Protein AF-A0A0L7KT02-F1 (afdb_monomer_lite)

Sequence (161 aa):
TEIKGCFYHFNRCLWRKAKEIPLKTSVERRHEAISAGLALIPPDQLNEGWKYILQWSPCTETIIKFNEYFKKQWLDNKLLSNMWNCEGEEPKNPTLPRLLHFLKKDDQYYSIYESNKDFNITKKCRDRAENDEKIKRAVGALKDNNVTVGHCLEIVSPFAY

Organism: Operophtera brumata (NCBI:txid104452)

pLDDT: mean 77.89, std 15.24, range [37.06, 94.38]

Secondary structure (DSSP, 8-state):
------HHHHHHHHHHHHHHTT--SHHHHHHHHHHHHGGGS-GGGHHHHHHHHHHT----HHHHHHHHHHIIIIIS-HHHHHHH--TT-------HHHHHHHHHHHHHHHHHHHTS------HHHHHHHHHHHHHHHHHHHHHTTSS-HHHHHHHHGGG--

Foldseek 3Di:
DDDQFELVSVLVVLVVLCVVLPQPDPLSVLLSLLLLLLLLADLVCSVVSLVLSVVSQDPDPSRVVSNVCSCVPQPVDSVNSVRHRCHPDDPPPPDPVRVVVVVVVVVVVVVVVVVPDDDDPDVVNVVLVVLVVQSVVLNVCVVVVVDDSNVSSVSNSVVSD

Radius of gyration: 18.49 Å; chains: 1; bounding box: 51×41×40 Å

Structure (mmCIF, N/CA/C/O backbone):
data_AF-A0A0L7KT02-F1
#
_entry.id   AF-A0A0L7KT02-F1
#
loop_
_atom_site.group_PDB
_atom_site.id
_atom_site.type_symbol
_atom_site.label_atom_id
_atom_site.label_alt_id
_atom_site.label_comp_id
_atom_site.label_asym_id
_atom_site.label_entity_id
_atom_site.label_seq_id
_atom_site.pdbx_PDB_ins_code
_atom_site.Cartn_x
_atom_site.Cartn_y
_atom_site.Cartn_z
_atom_site.occupancy
_atom_site.B_iso_or_equiv
_atom_site.auth_seq_id
_atom_site.auth_comp_id
_atom_site.auth_asym_id
_atom_site.auth_atom_id
_atom_site.pdbx_PDB_model_num
ATOM 1 N N . THR A 1 1 ? -7.137 19.474 -8.725 1.00 37.06 1 THR A N 1
ATOM 2 C CA . THR A 1 1 ? -8.106 18.383 -8.960 1.00 37.06 1 THR A CA 1
ATOM 3 C C . THR A 1 1 ? -8.315 17.679 -7.639 1.00 37.06 1 THR A C 1
ATOM 5 O O . THR A 1 1 ? -7.359 17.101 -7.140 1.00 37.06 1 THR A O 1
ATOM 8 N N . GLU A 1 2 ? -9.488 17.808 -7.017 1.00 37.38 2 GLU A N 1
ATOM 9 C CA . GLU A 1 2 ? -9.790 17.106 -5.760 1.00 37.38 2 GLU A CA 1
ATOM 10 C C . GLU A 1 2 ? -9.787 15.593 -5.996 1.00 37.38 2 GLU A C 1
ATOM 12 O O . GLU A 1 2 ? -10.520 15.074 -6.843 1.00 37.38 2 GLU A O 1
ATOM 17 N N . ILE A 1 3 ? -8.923 14.882 -5.275 1.00 46.19 3 ILE A N 1
ATOM 18 C CA . ILE A 1 3 ? -8.845 13.426 -5.330 1.00 46.19 3 ILE A CA 1
ATOM 19 C C . ILE A 1 3 ? -10.050 12.882 -4.559 1.00 46.19 3 ILE A C 1
ATOM 21 O O . ILE A 1 3 ? -10.106 12.972 -3.336 1.00 46.19 3 ILE A O 1
ATOM 25 N N . LYS A 1 4 ? -11.016 12.292 -5.269 1.00 45.97 4 LYS A N 1
ATOM 26 C CA . LYS A 1 4 ? -12.066 11.463 -4.660 1.00 45.97 4 LYS A CA 1
ATOM 27 C C . LYS A 1 4 ? -11.419 10.152 -4.208 1.00 45.97 4 LYS A C 1
ATOM 29 O O . LYS A 1 4 ? -11.346 9.202 -4.983 1.00 45.97 4 LYS A O 1
ATOM 34 N N . GLY A 1 5 ? -10.851 10.152 -3.006 1.00 54.62 5 GLY A N 1
ATOM 35 C CA . GLY A 1 5 ? -10.135 9.013 -2.439 1.00 54.62 5 GLY A CA 1
ATOM 36 C C . GLY A 1 5 ? -11.059 7.806 -2.310 1.00 54.62 5 GLY A C 1
ATOM 37 O O . GLY A 1 5 ? -12.093 7.862 -1.651 1.00 54.62 5 GLY A O 1
ATOM 38 N N . CYS A 1 6 ? -10.712 6.754 -3.035 1.00 71.19 6 CYS A N 1
ATOM 39 C CA . CYS A 1 6 ? -11.137 5.385 -2.791 1.00 71.19 6 CYS A CA 1
ATOM 40 C C . CYS A 1 6 ? -9.961 4.483 -3.185 1.00 71.19 6 CYS A C 1
ATOM 42 O O . CYS A 1 6 ? -9.088 4.929 -3.945 1.00 71.19 6 CYS A O 1
ATOM 44 N N . PHE A 1 7 ? -9.959 3.225 -2.735 1.00 76.00 7 PHE A N 1
ATOM 45 C CA . PHE A 1 7 ? -8.919 2.235 -3.054 1.00 76.00 7 PHE A CA 1
ATOM 46 C C . PHE A 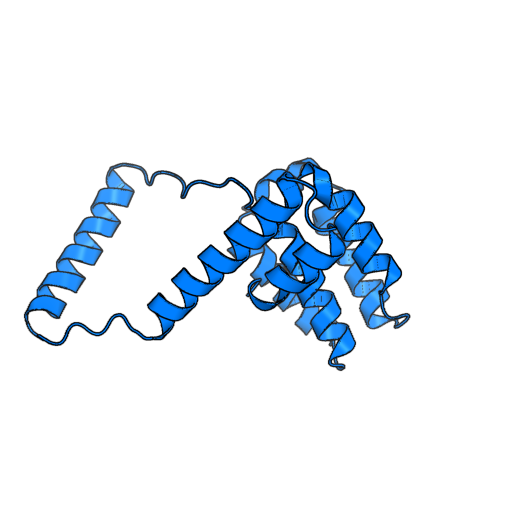1 7 ? -8.507 2.232 -4.529 1.00 76.00 7 PHE A C 1
ATOM 48 O O . PHE A 1 7 ? -7.333 2.312 -4.877 1.00 76.00 7 PHE A O 1
ATOM 55 N N . TYR A 1 8 ? -9.502 2.221 -5.419 1.00 78.88 8 TYR A N 1
ATOM 56 C CA . TYR A 1 8 ? -9.275 2.174 -6.859 1.00 78.88 8 TYR A CA 1
ATOM 57 C C . TYR A 1 8 ? -8.487 3.387 -7.373 1.00 78.88 8 TYR A C 1
ATOM 59 O O . TYR A 1 8 ? -7.568 3.241 -8.181 1.00 78.88 8 TYR A O 1
ATOM 67 N N . HIS A 1 9 ? -8.823 4.598 -6.919 1.00 78.50 9 HIS A N 1
ATOM 68 C CA . HIS A 1 9 ? -8.100 5.801 -7.336 1.00 78.50 9 HIS A CA 1
ATOM 69 C C . HIS A 1 9 ? -6.704 5.866 -6.724 1.00 78.50 9 HIS A C 1
ATOM 71 O O . HIS A 1 9 ? -5.780 6.312 -7.401 1.00 78.50 9 HIS A O 1
ATOM 77 N N . PHE A 1 10 ? -6.548 5.395 -5.488 1.00 84.25 10 PHE A N 1
ATOM 78 C CA . PHE A 1 10 ? -5.253 5.265 -4.836 1.00 84.25 10 PHE A CA 1
ATOM 79 C C . PHE A 1 10 ? -4.321 4.340 -5.633 1.00 84.25 10 PHE A C 1
ATOM 81 O O . PHE A 1 10 ? -3.293 4.812 -6.125 1.00 84.25 10 PHE A O 1
ATOM 88 N N . ASN A 1 11 ? -4.732 3.096 -5.906 1.00 84.75 11 ASN A N 1
ATOM 89 C CA . ASN A 1 11 ? -3.932 2.142 -6.687 1.00 84.75 11 ASN A CA 1
ATOM 90 C C . ASN A 1 11 ? -3.643 2.659 -8.096 1.00 84.75 11 ASN A C 1
ATOM 92 O O . ASN A 1 11 ? -2.520 2.571 -8.589 1.00 84.75 11 ASN A O 1
ATOM 96 N N . ARG A 1 12 ? -4.631 3.286 -8.747 1.00 84.69 12 ARG A N 1
ATOM 97 C CA . ARG A 1 12 ? -4.426 3.885 -10.070 1.00 84.69 12 ARG A CA 1
ATOM 98 C C . ARG A 1 12 ? -3.389 5.009 -10.038 1.00 84.69 12 ARG A C 1
ATOM 100 O O . ARG A 1 12 ? -2.619 5.146 -10.989 1.00 84.69 12 ARG A O 1
ATOM 107 N N . CYS A 1 13 ? -3.368 5.830 -8.992 1.00 87.31 13 CYS A N 1
ATOM 108 C CA . CYS A 1 13 ? -2.376 6.890 -8.831 1.00 87.31 13 CYS A CA 1
ATOM 109 C C . CYS A 1 13 ? -0.981 6.336 -8.518 1.00 87.31 13 CYS A C 1
ATOM 111 O O . CYS A 1 13 ? -0.010 6.848 -9.078 1.00 87.31 13 CYS A O 1
ATOM 113 N N . LEU A 1 14 ? -0.870 5.292 -7.688 1.00 88.19 14 LEU A N 1
ATOM 114 C CA . LEU A 1 14 ? 0.399 4.598 -7.443 1.00 88.19 14 LEU A CA 1
ATOM 115 C C . LEU A 1 14 ? 0.956 3.992 -8.729 1.00 88.19 14 LEU A C 1
ATOM 117 O O . LEU A 1 14 ? 2.071 4.325 -9.122 1.00 88.19 14 LEU A O 1
ATOM 121 N N . TRP A 1 15 ? 0.135 3.244 -9.465 1.00 85.00 15 TRP A N 1
ATOM 122 C CA . TRP A 1 15 ? 0.532 2.634 -10.731 1.00 85.00 15 TRP A CA 1
ATOM 123 C C . TRP A 1 15 ? 0.968 3.665 -11.777 1.00 85.00 15 TRP A C 1
ATOM 125 O O . TRP A 1 15 ? 1.961 3.478 -12.482 1.00 85.00 15 TRP A O 1
ATOM 135 N N . ARG A 1 16 ? 0.253 4.794 -11.880 1.00 88.50 16 ARG A N 1
ATOM 136 C CA . ARG A 1 16 ? 0.663 5.903 -12.755 1.00 88.50 16 ARG A CA 1
ATOM 137 C C . ARG A 1 16 ? 2.017 6.466 -12.337 1.00 88.50 16 ARG A C 1
ATOM 139 O O . ARG A 1 16 ? 2.859 6.691 -13.202 1.00 88.50 16 ARG A O 1
ATOM 146 N N . LYS A 1 17 ? 2.250 6.647 -11.035 1.00 89.62 17 LYS A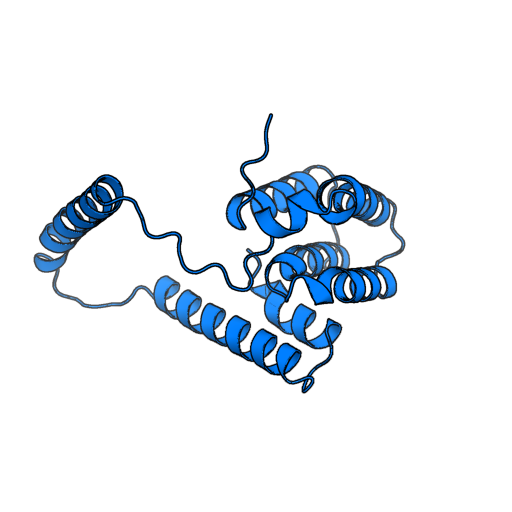 N 1
ATOM 147 C CA . LYS A 1 17 ? 3.537 7.135 -10.538 1.00 89.62 17 LYS A CA 1
ATOM 148 C C . LYS A 1 17 ? 4.667 6.131 -10.777 1.00 89.62 17 LYS A C 1
ATOM 150 O O . LYS A 1 17 ? 5.736 6.543 -11.203 1.00 89.62 17 LYS A O 1
ATOM 155 N N . ALA A 1 18 ? 4.421 4.836 -10.591 1.00 86.31 18 ALA A N 1
ATOM 156 C CA . ALA A 1 18 ? 5.374 3.759 -10.873 1.00 86.31 18 ALA A CA 1
ATOM 157 C C . ALA A 1 18 ? 5.731 3.632 -12.367 1.00 86.31 18 ALA A C 1
ATOM 159 O O . ALA A 1 18 ? 6.757 3.060 -12.726 1.00 86.31 18 ALA A O 1
ATOM 160 N N . LYS A 1 19 ? 4.891 4.169 -13.261 1.00 86.69 19 LYS A N 1
ATOM 161 C CA . LYS A 1 19 ? 5.217 4.315 -14.685 1.00 86.69 19 LYS A CA 1
ATOM 162 C C . LYS A 1 19 ? 6.053 5.554 -14.986 1.00 86.69 19 LYS A C 1
ATOM 164 O O . LYS A 1 19 ? 6.909 5.498 -15.861 1.00 86.69 19 LYS A O 1
ATOM 169 N N . GLU A 1 20 ? 5.794 6.659 -14.292 1.00 90.38 20 GLU A N 1
ATOM 170 C CA . GLU A 1 20 ? 6.578 7.896 -14.413 1.00 90.38 20 GLU A CA 1
ATOM 171 C C . GLU A 1 20 ? 7.986 7.736 -13.819 1.00 90.38 20 GLU A C 1
ATOM 173 O O . GLU A 1 20 ? 8.959 8.224 -14.388 1.00 90.38 20 GLU A O 1
ATOM 178 N N . ILE A 1 21 ? 8.091 7.031 -12.690 1.00 89.00 21 ILE A N 1
ATOM 179 C CA . ILE A 1 21 ? 9.339 6.655 -12.027 1.00 89.00 21 ILE A CA 1
ATOM 180 C C . ILE A 1 21 ? 9.590 5.185 -12.372 1.00 89.00 21 ILE A C 1
ATOM 182 O O . ILE A 1 21 ? 9.024 4.323 -11.707 1.00 89.00 21 ILE A O 1
ATOM 186 N N . PRO A 1 22 ? 10.379 4.862 -13.409 1.00 84.31 22 PRO A N 1
ATOM 187 C CA . PRO A 1 22 ? 10.456 3.503 -13.930 1.00 84.31 22 PRO A CA 1
ATOM 188 C C . PRO A 1 22 ? 11.068 2.545 -12.899 1.00 84.31 22 PRO A C 1
ATOM 190 O O . PRO A 1 22 ? 12.288 2.458 -12.773 1.00 84.31 22 PRO A O 1
ATOM 193 N N . LEU A 1 23 ? 10.212 1.804 -12.190 1.00 85.62 23 LEU A N 1
ATOM 194 C CA . LEU A 1 23 ? 10.597 0.738 -11.262 1.00 85.62 23 LEU A CA 1
ATOM 195 C C . LEU A 1 23 ? 11.008 -0.501 -12.074 1.00 85.62 23 LEU A C 1
ATOM 197 O O . LEU A 1 23 ? 10.168 -1.238 -12.606 1.00 85.62 23 LEU A O 1
ATOM 201 N N . LYS A 1 24 ? 12.316 -0.714 -12.238 1.00 84.06 24 LYS A N 1
ATOM 202 C CA . LYS A 1 24 ? 12.862 -1.694 -13.193 1.00 84.06 24 LYS A CA 1
ATOM 203 C C . LYS A 1 24 ? 13.051 -3.069 -12.573 1.00 84.06 24 LYS A C 1
ATOM 205 O O . LYS A 1 24 ? 12.850 -4.080 -13.251 1.00 84.06 24 LYS A O 1
ATOM 210 N N . THR A 1 25 ? 13.411 -3.123 -11.299 1.00 88.94 25 THR A N 1
ATOM 211 C CA . THR A 1 25 ? 13.731 -4.377 -10.614 1.00 88.94 25 THR A CA 1
ATOM 212 C C . THR A 1 25 ? 12.497 -5.013 -9.974 1.00 88.94 25 THR A C 1
ATOM 214 O O . THR A 1 25 ? 11.486 -4.358 -9.716 1.00 88.94 25 THR A O 1
ATOM 217 N N . SER A 1 26 ? 12.565 -6.322 -9.715 1.00 87.88 26 SER A N 1
ATOM 218 C CA . SER A 1 26 ? 11.529 -7.034 -8.955 1.00 87.88 26 SER A CA 1
ATOM 219 C C . SER A 1 26 ? 11.389 -6.489 -7.534 1.00 87.88 26 SER A C 1
ATOM 221 O O . SER A 1 26 ? 10.276 -6.414 -7.024 1.00 87.88 26 SER A O 1
ATOM 223 N N . VAL A 1 27 ? 12.498 -6.064 -6.923 1.00 88.62 27 VAL A N 1
ATOM 224 C CA . VAL A 1 27 ? 12.523 -5.496 -5.571 1.00 88.62 27 VAL A CA 1
ATOM 225 C C . VAL A 1 27 ? 11.799 -4.151 -5.533 1.00 88.62 27 VAL A C 1
ATOM 227 O O . VAL A 1 27 ? 10.971 -3.930 -4.658 1.00 88.62 27 VAL A O 1
ATOM 230 N N . GLU A 1 28 ? 12.033 -3.283 -6.517 1.00 89.62 28 GLU A N 1
ATOM 231 C CA . GLU A 1 28 ? 11.339 -1.993 -6.608 1.00 89.62 28 GLU A CA 1
ATOM 232 C C . GLU A 1 28 ? 9.836 -2.158 -6.854 1.00 89.62 28 GLU A C 1
ATOM 234 O O . GLU A 1 28 ? 9.028 -1.462 -6.245 1.00 89.62 28 GLU A O 1
ATOM 239 N N . ARG A 1 29 ? 9.440 -3.111 -7.709 1.00 88.69 29 ARG A N 1
ATOM 240 C CA . ARG A 1 29 ? 8.018 -3.430 -7.918 1.00 88.69 29 ARG A CA 1
ATOM 241 C C . ARG A 1 29 ? 7.366 -3.998 -6.661 1.00 88.69 29 ARG A C 1
ATOM 243 O O . ARG A 1 29 ? 6.238 -3.642 -6.349 1.00 88.69 29 ARG A O 1
ATOM 250 N N . ARG A 1 30 ? 8.083 -4.841 -5.913 1.00 89.81 30 ARG A N 1
ATOM 251 C CA . ARG A 1 30 ? 7.615 -5.337 -4.613 1.00 89.81 30 ARG A CA 1
ATOM 252 C C . ARG A 1 30 ? 7.454 -4.196 -3.609 1.00 89.81 30 ARG A C 1
ATOM 254 O O . ARG A 1 30 ? 6.468 -4.178 -2.886 1.00 89.81 30 ARG A O 1
ATOM 261 N N . HIS A 1 31 ? 8.371 -3.231 -3.590 1.00 92.12 31 HIS A N 1
ATOM 262 C CA . HIS A 1 31 ? 8.273 -2.055 -2.720 1.00 92.12 31 HIS A CA 1
ATOM 263 C C . HIS A 1 31 ? 6.993 -1.249 -2.983 1.00 92.12 31 HIS A C 1
ATOM 265 O O . HIS A 1 31 ? 6.300 -0.847 -2.048 1.00 92.12 31 HIS A O 1
ATOM 271 N N . GLU A 1 32 ? 6.634 -1.067 -4.255 1.00 91.56 32 GLU A N 1
ATOM 272 C CA . GLU A 1 32 ? 5.374 -0.423 -4.644 1.00 91.56 32 GLU A CA 1
ATOM 273 C C . GLU A 1 32 ? 4.145 -1.250 -4.245 1.00 91.56 32 GLU A C 1
ATOM 275 O O . GLU A 1 32 ? 3.211 -0.689 -3.674 1.00 91.56 32 GLU A O 1
ATOM 280 N N . ALA A 1 33 ? 4.179 -2.572 -4.431 1.00 90.00 33 ALA A N 1
ATOM 281 C CA . ALA A 1 33 ? 3.107 -3.475 -4.005 1.00 90.00 33 ALA A CA 1
ATOM 282 C C . ALA A 1 33 ? 2.855 -3.423 -2.496 1.00 90.00 33 ALA A C 1
ATOM 284 O O . ALA A 1 33 ? 1.712 -3.321 -2.048 1.00 90.00 33 ALA A O 1
ATOM 285 N N . ILE A 1 34 ? 3.919 -3.456 -1.692 1.00 90.81 34 ILE A N 1
ATOM 286 C CA . ILE A 1 34 ? 3.807 -3.377 -0.231 1.00 90.81 34 ILE A CA 1
ATOM 287 C C . ILE A 1 34 ? 3.277 -1.999 0.185 1.00 90.81 34 ILE A C 1
ATOM 289 O O . ILE A 1 34 ? 2.432 -1.909 1.076 1.00 90.81 34 ILE A O 1
ATOM 293 N N . SER A 1 35 ? 3.683 -0.938 -0.516 1.00 91.94 35 SER A N 1
ATOM 294 C CA . SER A 1 35 ? 3.150 0.413 -0.304 1.00 91.94 35 SER A CA 1
ATOM 295 C C . SER A 1 35 ? 1.657 0.516 -0.633 1.00 91.94 35 SER A C 1
ATOM 297 O O . SER A 1 35 ? 0.922 1.185 0.091 1.00 91.94 35 SER A O 1
ATOM 299 N N . ALA A 1 36 ? 1.183 -0.175 -1.673 1.00 90.75 36 ALA A N 1
ATOM 300 C CA . ALA A 1 36 ? -0.242 -0.279 -1.984 1.00 90.75 36 ALA A CA 1
ATOM 301 C C . ALA A 1 36 ? -1.014 -1.083 -0.915 1.00 90.75 36 ALA A C 1
ATOM 303 O O . ALA A 1 36 ? -2.140 -0.733 -0.559 1.00 90.75 36 ALA A O 1
ATOM 304 N N . GLY A 1 37 ? -0.376 -2.102 -0.327 1.00 89.44 37 GLY A N 1
ATOM 305 C CA . GLY A 1 37 ? -0.920 -2.901 0.775 1.00 89.44 37 GLY A CA 1
ATOM 306 C C . GLY A 1 37 ? -1.275 -2.101 2.035 1.00 89.44 37 GLY A C 1
ATOM 307 O O . GLY A 1 37 ? -2.135 -2.535 2.800 1.00 89.44 37 GLY A O 1
ATOM 308 N N . LEU A 1 38 ? -0.705 -0.903 2.231 1.00 90.75 38 LEU A N 1
ATOM 309 C CA . LEU A 1 38 ? -1.075 -0.017 3.344 1.00 90.75 38 LEU A CA 1
ATOM 310 C C . LEU A 1 38 ? -2.558 0.369 3.339 1.00 90.75 38 LEU A C 1
ATOM 312 O O . LEU A 1 38 ? -3.125 0.637 4.393 1.00 90.75 38 LEU A O 1
ATOM 316 N N . ALA A 1 39 ? -3.201 0.399 2.172 1.00 88.69 39 ALA A N 1
ATOM 317 C CA . ALA A 1 39 ? -4.622 0.717 2.077 1.00 88.69 39 ALA A CA 1
ATOM 318 C C . ALA A 1 39 ? -5.531 -0.381 2.655 1.00 88.69 39 ALA A C 1
ATOM 320 O O . ALA A 1 39 ? -6.718 -0.137 2.850 1.00 88.69 39 ALA A O 1
ATOM 321 N N . LEU A 1 40 ? -4.986 -1.573 2.913 1.00 87.19 40 LEU A N 1
ATOM 322 C CA . LEU A 1 40 ? -5.728 -2.746 3.373 1.00 87.19 40 LEU A CA 1
ATOM 323 C C . LEU A 1 40 ? -5.534 -3.043 4.865 1.00 87.19 40 LEU A C 1
ATOM 325 O O . LEU A 1 40 ? -6.202 -3.930 5.386 1.00 87.19 40 LEU A O 1
ATOM 329 N N . ILE A 1 41 ? -4.624 -2.344 5.550 1.00 87.75 41 ILE A N 1
ATOM 330 C CA . ILE A 1 41 ? -4.366 -2.543 6.984 1.00 87.75 41 ILE A CA 1
ATOM 331 C C . ILE A 1 41 ? -5.107 -1.498 7.831 1.00 87.75 41 ILE A C 1
ATOM 333 O O . ILE A 1 41 ? -5.468 -0.444 7.304 1.00 87.75 41 ILE A O 1
ATOM 337 N N . PRO A 1 42 ? -5.296 -1.733 9.141 1.00 86.69 42 PRO A N 1
ATOM 338 C CA . PRO A 1 42 ? -5.978 -0.785 10.014 1.00 86.69 42 PRO A CA 1
ATOM 339 C C . PRO A 1 42 ? -5.310 0.607 10.021 1.00 86.69 42 PRO A C 1
ATOM 341 O O . PRO A 1 42 ? -4.074 0.687 10.034 1.00 86.69 42 PRO A O 1
ATOM 344 N N . PRO A 1 43 ? -6.080 1.716 10.022 1.00 85.31 43 PRO A N 1
ATOM 345 C CA . PRO A 1 43 ? -5.537 3.078 9.973 1.00 85.31 43 PRO A CA 1
ATOM 346 C C . PRO A 1 43 ? -4.532 3.413 11.086 1.00 85.31 43 PRO A C 1
ATOM 348 O O . PRO A 1 43 ? -3.583 4.168 10.867 1.00 85.31 43 PRO A O 1
ATOM 351 N N . ASP A 1 44 ? -4.714 2.844 12.277 1.00 86.44 44 ASP A N 1
ATOM 352 C CA . ASP A 1 44 ? -3.815 2.991 13.426 1.00 86.44 44 ASP A CA 1
ATOM 353 C C . ASP A 1 44 ? -2.440 2.342 13.190 1.00 86.44 44 ASP A C 1
ATOM 355 O O . ASP A 1 44 ? -1.438 2.799 13.743 1.00 86.44 44 ASP A O 1
ATOM 359 N N . GLN A 1 45 ? -2.365 1.352 12.296 1.00 88.88 45 GLN A N 1
ATOM 360 C CA . GLN A 1 45 ? -1.142 0.627 11.944 1.00 88.88 45 GLN A CA 1
ATOM 361 C C . GLN A 1 45 ? -0.379 1.252 10.766 1.00 88.88 45 GLN A C 1
ATOM 363 O O . GLN A 1 45 ? 0.722 0.805 10.443 1.00 88.88 45 GLN A O 1
ATOM 368 N N . LEU A 1 46 ? -0.903 2.308 10.128 1.00 89.25 46 LEU A N 1
ATOM 369 C CA . LEU A 1 46 ? -0.286 2.925 8.942 1.00 89.25 46 LEU A CA 1
ATOM 370 C C . LEU A 1 46 ? 1.143 3.418 9.186 1.00 89.25 46 LEU A C 1
ATOM 372 O O . LEU A 1 46 ? 2.015 3.236 8.337 1.00 89.25 46 LEU A O 1
ATOM 376 N N . ASN A 1 47 ? 1.397 4.028 10.345 1.00 90.06 47 ASN A N 1
ATOM 377 C CA . ASN A 1 47 ? 2.727 4.538 10.676 1.00 90.06 47 ASN A CA 1
ATOM 378 C C . ASN A 1 47 ? 3.737 3.400 10.860 1.00 90.06 47 ASN A C 1
ATOM 380 O O . ASN A 1 47 ? 4.858 3.495 10.363 1.00 90.06 47 ASN A O 1
ATOM 384 N N . GLU A 1 48 ? 3.345 2.324 11.544 1.00 91.38 48 GLU A N 1
ATOM 385 C CA . GLU A 1 48 ? 4.196 1.144 11.733 1.00 91.38 48 GLU A CA 1
ATOM 386 C C . GLU A 1 48 ? 4.421 0.400 10.414 1.00 91.38 48 GLU A C 1
ATOM 388 O O . GLU A 1 48 ? 5.547 0.012 10.101 1.00 91.38 48 GLU A O 1
ATOM 393 N N . GLY A 1 49 ? 3.387 0.296 9.576 1.00 92.12 49 GLY A N 1
ATOM 394 C CA . GLY A 1 49 ? 3.502 -0.267 8.235 1.00 92.12 49 GLY A CA 1
ATOM 395 C C . GLY A 1 49 ? 4.457 0.530 7.351 1.00 92.12 49 GLY A C 1
ATOM 396 O O . GLY A 1 49 ? 5.308 -0.046 6.676 1.00 92.12 49 GLY A O 1
ATOM 397 N N . TRP A 1 50 ? 4.391 1.863 7.399 1.00 94.38 50 TRP A N 1
ATOM 398 C CA . TRP A 1 50 ? 5.318 2.704 6.646 1.00 94.38 50 TRP A CA 1
ATOM 399 C C . TRP A 1 50 ? 6.759 2.607 7.160 1.00 94.38 50 TRP A C 1
ATOM 401 O O . TRP A 1 50 ? 7.690 2.543 6.357 1.00 94.38 50 TRP A O 1
ATOM 411 N N . LYS A 1 51 ? 6.968 2.531 8.481 1.00 93.44 51 LYS A N 1
ATOM 412 C CA . LYS A 1 51 ? 8.301 2.276 9.058 1.00 93.44 51 LYS A CA 1
ATOM 413 C C . LYS A 1 51 ? 8.882 0.953 8.565 1.00 93.44 51 LYS A C 1
ATOM 415 O O . LYS A 1 51 ? 10.045 0.924 8.170 1.00 93.44 51 LYS A O 1
ATOM 420 N N . TYR A 1 52 ? 8.074 -0.107 8.545 1.00 94.38 52 TYR A N 1
ATOM 421 C CA . TYR A 1 52 ? 8.479 -1.406 8.010 1.00 94.38 52 TYR A CA 1
ATOM 422 C C . TYR A 1 52 ? 8.908 -1.300 6.541 1.00 94.38 52 TYR A C 1
ATOM 424 O O . TYR A 1 52 ? 9.983 -1.767 6.175 1.00 94.38 52 TYR A O 1
ATOM 432 N N . ILE A 1 53 ? 8.118 -0.617 5.709 1.00 93.19 53 ILE A N 1
ATOM 433 C CA . ILE A 1 53 ? 8.443 -0.407 4.290 1.00 93.19 53 ILE A CA 1
ATOM 434 C C . ILE A 1 53 ? 9.772 0.337 4.127 1.00 93.19 53 ILE A C 1
ATOM 436 O O . ILE A 1 53 ? 10.606 -0.061 3.316 1.00 93.19 53 ILE A O 1
ATOM 440 N N . LEU A 1 54 ? 10.003 1.393 4.912 1.00 93.44 54 LEU A N 1
ATOM 441 C CA . LEU A 1 54 ? 11.252 2.152 4.858 1.00 93.44 54 LEU A CA 1
ATOM 442 C C . LEU A 1 54 ? 12.465 1.336 5.324 1.00 93.44 54 LEU A C 1
ATOM 444 O O . LEU A 1 54 ? 13.538 1.480 4.743 1.00 93.44 54 LEU A O 1
ATOM 448 N N . GLN A 1 55 ? 12.304 0.467 6.325 1.00 92.50 55 GLN A N 1
ATOM 449 C CA . GLN A 1 55 ? 13.377 -0.393 6.835 1.00 92.50 55 GLN A CA 1
ATOM 450 C C . GLN A 1 55 ? 13.939 -1.327 5.754 1.00 92.50 55 GLN A C 1
ATOM 452 O O . GLN A 1 55 ? 15.142 -1.579 5.724 1.00 92.50 55 GLN A O 1
ATOM 457 N N . TRP A 1 56 ? 13.076 -1.820 4.865 1.00 88.69 56 TRP A N 1
ATOM 458 C CA . TRP A 1 56 ? 13.439 -2.740 3.781 1.00 88.69 56 TRP A CA 1
ATOM 459 C C . TRP A 1 56 ? 13.522 -2.056 2.411 1.00 88.69 56 TRP A C 1
ATOM 461 O O . TRP A 1 56 ? 13.648 -2.724 1.383 1.00 88.69 56 TRP A O 1
ATOM 471 N N . SER A 1 57 ? 13.469 -0.723 2.392 1.00 89.56 57 SER A N 1
ATOM 472 C CA . SER A 1 57 ? 13.481 0.076 1.174 1.00 89.56 57 SER A CA 1
ATOM 473 C C . SER A 1 57 ? 14.825 -0.041 0.451 1.00 89.56 57 SER A C 1
ATOM 475 O O . SER A 1 57 ? 15.871 0.210 1.057 1.00 89.56 57 SER A O 1
ATOM 477 N N . PRO A 1 58 ? 14.840 -0.315 -0.866 1.00 89.81 58 PRO A N 1
ATOM 478 C CA . PRO A 1 58 ? 16.056 -0.195 -1.658 1.00 89.81 58 PRO A CA 1
ATOM 479 C C . PRO A 1 58 ? 16.619 1.228 -1.601 1.00 89.81 58 PRO A C 1
ATOM 481 O O . PRO A 1 58 ? 15.873 2.206 -1.675 1.00 89.81 58 PRO A O 1
ATOM 484 N N . CYS A 1 59 ? 17.944 1.349 -1.531 1.00 88.19 59 CYS A N 1
ATOM 485 C CA . CYS A 1 59 ? 18.638 2.636 -1.574 1.00 88.19 59 CYS A CA 1
ATOM 486 C C . CYS A 1 59 ? 18.919 3.048 -3.030 1.00 88.19 59 CYS A C 1
ATOM 488 O O . CYS A 1 59 ? 20.066 3.175 -3.454 1.00 88.19 59 CYS A O 1
ATOM 490 N N . THR A 1 60 ? 17.860 3.178 -3.831 1.00 91.31 60 THR A N 1
ATOM 491 C CA . THR A 1 60 ? 17.941 3.643 -5.222 1.00 91.31 60 THR A CA 1
ATOM 492 C C . THR A 1 60 ? 17.271 5.004 -5.365 1.00 91.31 60 THR A C 1
ATOM 494 O O . THR A 1 60 ? 16.288 5.305 -4.689 1.00 91.31 60 THR A O 1
ATOM 497 N N . GLU A 1 61 ? 17.774 5.841 -6.276 1.00 91.62 61 GLU A N 1
ATOM 498 C CA . GLU A 1 61 ? 17.213 7.177 -6.532 1.00 91.62 61 GLU A CA 1
ATOM 499 C C . GLU A 1 61 ? 15.728 7.116 -6.945 1.00 91.62 61 GLU A C 1
ATOM 501 O O . GLU A 1 61 ? 14.919 7.959 -6.557 1.00 91.62 61 GLU A O 1
ATOM 506 N N . THR A 1 62 ? 15.352 6.084 -7.701 1.00 92.56 62 THR A N 1
ATOM 507 C CA . THR A 1 62 ? 13.971 5.775 -8.095 1.00 92.56 62 THR A CA 1
ATOM 508 C C . THR A 1 62 ? 13.072 5.544 -6.883 1.00 92.56 62 THR A C 1
ATOM 510 O O . THR A 1 62 ? 11.997 6.138 -6.799 1.00 92.56 62 THR A O 1
ATOM 513 N N . ILE A 1 63 ? 13.513 4.737 -5.917 1.00 93.62 63 ILE A N 1
ATOM 514 C CA . ILE A 1 63 ? 12.736 4.448 -4.709 1.00 93.62 63 ILE A CA 1
ATOM 515 C C . ILE A 1 63 ? 12.677 5.646 -3.773 1.00 93.62 63 ILE A C 1
ATOM 517 O O . ILE A 1 63 ? 11.619 5.913 -3.211 1.00 93.62 63 ILE A O 1
ATOM 521 N N . ILE A 1 64 ? 13.754 6.422 -3.662 1.00 93.50 64 ILE A N 1
ATOM 522 C CA . ILE A 1 64 ? 13.743 7.670 -2.890 1.00 93.50 64 ILE A CA 1
ATOM 523 C C . ILE A 1 64 ? 12.663 8.614 -3.437 1.00 93.50 64 ILE A C 1
ATOM 525 O O . ILE A 1 64 ? 11.788 9.038 -2.683 1.00 93.50 64 ILE A O 1
ATOM 529 N N . LYS A 1 65 ? 12.636 8.850 -4.757 1.00 94.06 65 LYS A N 1
ATOM 530 C CA . LYS A 1 65 ? 11.608 9.686 -5.408 1.00 94.06 65 LYS A CA 1
ATOM 531 C C . LYS A 1 65 ? 10.194 9.140 -5.211 1.00 94.06 65 LYS A C 1
ATOM 533 O O . LYS A 1 65 ? 9.251 9.909 -5.013 1.00 94.06 65 LYS A O 1
ATOM 538 N N . PHE A 1 66 ? 10.029 7.819 -5.274 1.00 93.88 66 PHE A N 1
ATOM 539 C CA . PHE A 1 66 ? 8.741 7.180 -5.015 1.00 93.88 66 PHE A CA 1
ATOM 540 C C . PHE A 1 66 ? 8.292 7.388 -3.561 1.00 93.88 66 PHE A C 1
ATOM 542 O O . PHE A 1 66 ? 7.154 7.793 -3.334 1.00 93.88 66 PHE A O 1
ATOM 549 N N . ASN A 1 67 ? 9.183 7.182 -2.589 1.00 93.94 67 ASN A N 1
ATOM 550 C CA . ASN A 1 67 ? 8.903 7.349 -1.163 1.00 93.94 67 ASN A CA 1
ATOM 551 C C . ASN A 1 67 ? 8.571 8.804 -0.809 1.00 93.94 67 ASN A C 1
ATOM 553 O O . ASN A 1 67 ? 7.638 9.048 -0.045 1.00 93.94 67 ASN A O 1
ATOM 557 N N . GLU A 1 68 ? 9.285 9.772 -1.388 1.00 92.94 68 GLU A N 1
ATOM 558 C CA . GLU A 1 68 ? 8.987 11.201 -1.235 1.00 92.94 68 GLU A CA 1
ATOM 559 C C . GLU A 1 68 ? 7.590 11.544 -1.755 1.00 92.94 68 GLU A C 1
ATOM 561 O O . GLU A 1 68 ? 6.816 12.211 -1.065 1.00 92.94 68 GLU A O 1
ATOM 566 N N . TYR A 1 69 ? 7.238 11.050 -2.948 1.00 91.94 69 TYR A N 1
ATOM 567 C CA . TYR A 1 69 ? 5.885 11.186 -3.478 1.00 91.94 69 TYR A CA 1
ATOM 568 C C . TYR A 1 69 ? 4.857 10.538 -2.552 1.00 91.94 69 TYR A C 1
ATOM 570 O O . TYR A 1 69 ? 3.853 11.173 -2.230 1.00 91.94 69 TYR A O 1
ATOM 578 N N . PHE A 1 70 ? 5.097 9.295 -2.127 1.00 91.00 70 PHE A N 1
ATOM 579 C CA . PHE A 1 70 ? 4.142 8.536 -1.332 1.00 91.00 70 PHE A CA 1
ATOM 580 C C . PHE A 1 70 ? 3.848 9.254 -0.017 1.00 91.00 70 PHE A C 1
ATOM 582 O O . PHE A 1 70 ? 2.691 9.519 0.313 1.00 91.00 70 PHE A O 1
ATOM 589 N N . LYS A 1 71 ? 4.911 9.653 0.687 1.00 90.50 71 LYS A N 1
ATOM 590 C CA . LYS A 1 71 ? 4.818 10.390 1.940 1.00 90.50 71 LYS A CA 1
ATOM 591 C C . LYS A 1 71 ? 4.055 11.702 1.758 1.00 90.50 71 LYS A C 1
ATOM 593 O O . LYS A 1 71 ? 3.039 11.907 2.418 1.00 90.50 71 LYS A O 1
ATOM 598 N N . LYS A 1 72 ? 4.482 12.540 0.809 1.00 88.12 72 LYS A N 1
ATOM 599 C CA . LYS A 1 72 ? 3.885 13.861 0.570 1.00 88.12 72 LYS A CA 1
ATOM 600 C C . LYS A 1 72 ? 2.415 13.782 0.154 1.00 88.12 72 LYS A C 1
ATOM 602 O O . LYS A 1 72 ? 1.616 14.624 0.550 1.00 88.12 72 LYS A O 1
ATOM 607 N N . GLN A 1 73 ? 2.065 12.807 -0.684 1.00 85.12 73 GLN A N 1
ATOM 608 C CA . GLN A 1 73 ? 0.737 12.713 -1.286 1.00 85.12 73 GLN A CA 1
ATOM 609 C C . GLN A 1 73 ? -0.276 11.975 -0.404 1.00 85.12 73 GLN A C 1
ATOM 611 O O . GLN A 1 73 ? -1.457 12.323 -0.445 1.00 85.12 73 GLN A O 1
ATOM 616 N N . TRP A 1 74 ? 0.160 10.965 0.358 1.00 85.38 74 TRP A N 1
ATOM 617 C CA . TRP A 1 74 ? -0.746 10.030 1.036 1.00 85.38 74 TRP A CA 1
ATOM 618 C C . TRP A 1 74 ? -0.600 9.989 2.558 1.00 85.38 74 TRP A C 1
ATOM 620 O O . TRP A 1 74 ? -1.597 9.721 3.224 1.00 85.38 74 TRP A O 1
ATOM 630 N N . LEU A 1 75 ? 0.588 10.268 3.113 1.00 83.94 75 LEU A N 1
ATOM 631 C CA . LEU A 1 75 ? 0.847 10.152 4.559 1.00 83.94 75 LEU A CA 1
ATOM 632 C C . LEU A 1 75 ? 0.857 11.493 5.297 1.00 83.94 75 LEU A C 1
ATOM 634 O O . LEU A 1 75 ? 0.325 11.582 6.401 1.00 83.94 75 LEU A O 1
ATOM 638 N N . ASP A 1 76 ? 1.431 12.541 4.702 1.00 83.00 76 ASP A N 1
ATOM 639 C CA . ASP A 1 76 ? 1.567 13.848 5.361 1.00 83.00 76 ASP A CA 1
ATOM 640 C C . ASP A 1 76 ? 0.203 14.532 5.576 1.00 83.00 76 ASP A C 1
ATOM 642 O O . ASP A 1 76 ? 0.048 15.367 6.469 1.00 83.00 76 ASP A O 1
ATOM 646 N N . ASN A 1 77 ? -0.819 14.144 4.808 1.00 73.69 77 ASN A N 1
ATOM 647 C CA . ASN A 1 77 ? -2.185 14.617 4.987 1.00 73.69 77 ASN A CA 1
ATOM 648 C C . ASN A 1 77 ? -3.062 13.541 5.644 1.00 73.69 77 ASN A C 1
ATOM 650 O O . ASN A 1 77 ? -3.699 12.739 4.962 1.00 73.69 77 ASN A O 1
ATOM 654 N N . LYS A 1 78 ? -3.146 13.578 6.979 1.00 65.19 78 LYS A N 1
ATOM 655 C CA . LYS A 1 78 ? -3.956 12.644 7.785 1.00 65.19 78 LYS A CA 1
ATOM 656 C C . LYS A 1 78 ? -5.445 12.614 7.412 1.00 65.19 78 LYS A C 1
ATOM 658 O O . LYS A 1 78 ? -6.110 11.620 7.680 1.00 65.19 78 LYS A O 1
ATOM 663 N N . LEU A 1 79 ? -5.978 13.673 6.791 1.00 59.94 79 LEU A N 1
ATOM 664 C CA . LEU A 1 79 ? -7.367 13.695 6.314 1.00 59.94 79 LEU A CA 1
ATOM 665 C C . LEU A 1 79 ? -7.571 12.787 5.091 1.00 59.94 79 LEU A C 1
ATOM 667 O O . LEU A 1 79 ? -8.683 12.322 4.861 1.00 59.94 79 LEU A O 1
ATOM 671 N N . LEU A 1 80 ? -6.510 12.508 4.322 1.00 63.16 80 LEU A N 1
ATOM 672 C CA . LEU A 1 80 ? -6.573 11.621 3.160 1.00 63.16 80 LEU A CA 1
ATOM 673 C C . LEU A 1 80 ? -6.513 10.145 3.555 1.00 63.16 80 LEU A C 1
ATOM 675 O O . LEU A 1 80 ? -7.076 9.338 2.822 1.00 63.16 80 LEU A O 1
ATOM 679 N N . SER A 1 81 ? -5.902 9.788 4.692 1.00 63.84 81 SER A N 1
ATOM 680 C CA . SER A 1 81 ? -5.789 8.399 5.170 1.00 63.84 81 SER A CA 1
ATOM 681 C C . SER A 1 81 ? -7.141 7.692 5.204 1.00 63.84 81 SER A C 1
ATOM 683 O O . SER A 1 81 ? -7.287 6.617 4.636 1.00 63.84 81 SER A O 1
ATOM 685 N N . ASN A 1 82 ? -8.160 8.357 5.753 1.00 64.31 82 ASN A N 1
ATOM 686 C CA . ASN A 1 82 ? -9.530 7.838 5.831 1.00 64.31 82 ASN A CA 1
ATOM 687 C C . ASN A 1 82 ? -10.238 7.749 4.467 1.00 64.31 82 ASN A C 1
ATOM 689 O O . ASN A 1 82 ? -11.337 7.214 4.384 1.00 64.31 82 ASN A O 1
ATOM 693 N N . MET A 1 83 ? -9.664 8.328 3.408 1.00 68.00 83 MET A N 1
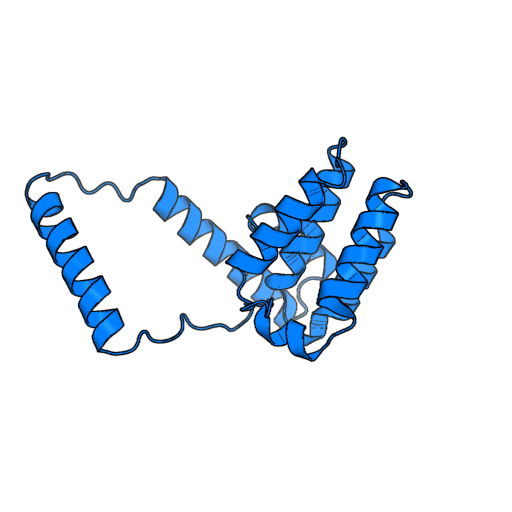ATOM 694 C CA . MET A 1 83 ? -10.246 8.317 2.066 1.00 68.00 83 MET A CA 1
ATOM 695 C C . MET A 1 83 ? -9.663 7.210 1.182 1.00 68.00 83 MET A C 1
ATOM 697 O O . MET A 1 83 ? -10.337 6.756 0.264 1.00 68.00 83 MET A O 1
ATOM 701 N N . TRP A 1 84 ? -8.409 6.800 1.384 1.00 73.38 84 TRP A N 1
ATOM 702 C CA . TRP A 1 84 ? -7.792 5.729 0.586 1.00 73.38 84 TRP A CA 1
ATOM 703 C C . TRP A 1 84 ? -7.628 4.413 1.343 1.00 73.38 84 TRP A C 1
ATOM 705 O O . TRP A 1 84 ? -7.498 3.379 0.691 1.00 73.38 84 TRP A O 1
ATOM 715 N N . ASN A 1 85 ? -7.638 4.441 2.676 1.00 73.69 85 ASN A N 1
ATOM 716 C CA . ASN A 1 85 ? -7.692 3.237 3.488 1.00 73.69 85 ASN A CA 1
ATOM 717 C C . ASN A 1 85 ? -9.094 2.619 3.388 1.00 73.69 85 ASN A C 1
ATOM 719 O O . ASN A 1 85 ? -10.094 3.317 3.543 1.00 73.69 85 ASN A O 1
ATOM 723 N N . CYS A 1 86 ? -9.151 1.324 3.095 1.00 69.75 86 CYS A N 1
ATOM 724 C CA . CYS A 1 86 ? -10.394 0.583 2.893 1.00 69.75 86 CYS A CA 1
ATOM 725 C C . CYS A 1 86 ? -10.623 -0.500 3.943 1.00 69.75 86 CYS A C 1
ATOM 727 O O . CYS A 1 86 ? -11.531 -1.319 3.799 1.00 69.75 86 CYS A O 1
ATOM 729 N N . GLU A 1 87 ? -9.830 -0.502 5.012 1.00 67.94 87 GLU A N 1
ATOM 730 C CA . GLU A 1 87 ? -10.103 -1.331 6.173 1.00 67.94 87 GLU A CA 1
ATOM 731 C C . GLU A 1 87 ? -11.390 -0.828 6.845 1.00 67.94 87 GLU A C 1
ATOM 733 O O . GLU A 1 87 ? -11.500 0.337 7.223 1.00 67.94 87 GLU A O 1
ATOM 738 N N . GLY A 1 88 ? -12.401 -1.695 6.924 1.00 53.59 88 GLY A N 1
ATOM 739 C CA . GLY A 1 88 ? -13.705 -1.354 7.495 1.00 53.59 88 GLY A CA 1
ATOM 740 C C . GLY A 1 88 ? -14.658 -0.572 6.580 1.00 53.59 88 GLY A C 1
ATOM 741 O O . GLY A 1 88 ? -15.743 -0.212 7.038 1.00 53.59 88 GLY A O 1
ATOM 742 N N . GLU A 1 89 ? -14.330 -0.325 5.300 1.00 54.25 89 GLU A N 1
ATOM 743 C CA . GLU A 1 89 ? -15.337 0.176 4.352 1.00 54.25 89 GLU A CA 1
ATOM 744 C C . GLU A 1 89 ? -16.330 -0.955 4.022 1.00 54.25 89 GLU A C 1
ATOM 746 O O . GLU A 1 89 ? -16.071 -1.818 3.182 1.00 54.25 89 GLU A O 1
ATOM 751 N N . GLU A 1 90 ? -17.510 -0.935 4.651 1.00 46.28 90 GLU A N 1
ATOM 752 C CA . GLU A 1 90 ? -18.675 -1.590 4.057 1.00 46.28 90 GLU A CA 1
ATOM 753 C C . GLU A 1 90 ? -18.923 -0.967 2.672 1.00 46.28 90 GLU A C 1
ATOM 755 O O . GLU A 1 90 ? -18.775 0.254 2.511 1.00 46.28 90 GLU A O 1
ATOM 760 N N . PRO A 1 91 ? -19.287 -1.758 1.644 1.00 50.06 91 PRO A N 1
ATOM 761 C CA . PRO A 1 91 ? -19.622 -1.206 0.340 1.00 50.06 91 PRO A CA 1
ATOM 762 C C . PRO A 1 91 ? -20.689 -0.130 0.535 1.00 50.06 91 PRO A C 1
ATOM 764 O O . PRO A 1 91 ? -21.798 -0.430 0.967 1.00 50.06 91 PRO A O 1
ATOM 767 N N . LYS A 1 92 ? -20.333 1.136 0.259 1.00 51.25 92 LYS A N 1
ATOM 768 C CA . LYS A 1 92 ? -21.218 2.295 0.452 1.00 51.25 92 LYS A CA 1
ATOM 769 C C . LYS A 1 92 ? -22.581 1.960 -0.132 1.00 51.25 92 LYS A C 1
ATOM 771 O O . LYS A 1 92 ? -22.682 1.837 -1.354 1.00 51.25 92 LYS A O 1
ATOM 776 N N . ASN A 1 93 ? -23.582 1.808 0.744 1.00 48.12 93 ASN A N 1
ATOM 777 C CA . ASN A 1 93 ? -24.948 1.465 0.365 1.00 48.12 93 ASN A CA 1
ATOM 778 C C . ASN A 1 93 ? -25.352 2.365 -0.807 1.00 48.12 93 ASN A C 1
ATOM 780 O O . ASN A 1 93 ? -25.431 3.590 -0.640 1.00 48.12 93 ASN A O 1
ATOM 784 N N . PRO A 1 94 ? -25.508 1.818 -2.024 1.00 59.31 94 PRO A N 1
ATOM 785 C CA . PRO A 1 94 ? -25.856 2.640 -3.164 1.00 59.31 94 PRO A CA 1
ATOM 786 C C . PRO A 1 94 ? -27.213 3.280 -2.871 1.00 59.31 94 PRO A C 1
ATOM 788 O O . PRO A 1 94 ? -28.113 2.632 -2.340 1.00 59.31 94 PRO A O 1
ATOM 791 N N . THR A 1 95 ? -27.367 4.566 -3.200 1.00 73.62 95 THR A N 1
ATOM 792 C CA . THR A 1 95 ? -28.672 5.232 -3.087 1.00 73.62 95 THR A CA 1
ATOM 793 C C . THR A 1 95 ? -29.725 4.397 -3.813 1.00 73.62 95 THR A C 1
ATOM 795 O O . THR A 1 95 ? -29.402 3.771 -4.822 1.00 73.62 95 THR A O 1
ATOM 798 N N . LEU A 1 96 ? -30.978 4.390 -3.348 1.00 71.62 96 LEU A N 1
ATOM 799 C CA . LEU A 1 96 ? -32.041 3.580 -3.959 1.00 71.62 96 LEU A CA 1
ATOM 800 C C . LEU A 1 96 ? -32.091 3.700 -5.502 1.00 71.62 96 LEU A C 1
ATOM 802 O O . LEU A 1 96 ? -32.161 2.666 -6.158 1.00 71.62 96 LEU A O 1
ATOM 806 N N . PRO A 1 97 ? -31.935 4.889 -6.126 1.00 72.00 97 PRO A N 1
ATOM 807 C CA . PRO A 1 97 ? -31.867 4.998 -7.587 1.00 72.00 97 PRO A CA 1
ATOM 808 C C . PRO A 1 97 ? -30.660 4.288 -8.211 1.00 72.00 97 PRO A C 1
ATOM 810 O O . PRO A 1 97 ? -30.753 3.736 -9.303 1.00 72.00 97 PRO A O 1
ATOM 813 N N . ARG A 1 98 ? -29.515 4.297 -7.527 1.00 65.50 98 ARG A N 1
ATOM 814 C CA . ARG A 1 98 ? -28.273 3.665 -7.974 1.00 65.50 98 ARG A CA 1
ATOM 815 C C . ARG A 1 98 ? -28.321 2.151 -7.767 1.00 65.50 98 ARG A C 1
ATOM 817 O O . ARG A 1 98 ? -27.893 1.426 -8.656 1.00 65.50 98 ARG A O 1
ATOM 824 N N . LEU A 1 99 ? -28.910 1.688 -6.660 1.00 71.19 99 LEU A N 1
ATOM 825 C CA . LEU A 1 99 ? -29.243 0.282 -6.431 1.00 71.19 99 LEU A CA 1
ATOM 826 C C . LEU A 1 99 ? -30.202 -0.209 -7.520 1.00 71.19 99 LEU A C 1
ATOM 828 O O . LEU A 1 99 ? -29.903 -1.189 -8.179 1.00 71.19 99 LEU A O 1
ATOM 832 N N . LEU A 1 100 ? -31.293 0.515 -7.787 1.00 75.69 100 LEU A N 1
ATOM 833 C CA . LEU A 1 100 ? -32.246 0.190 -8.853 1.00 75.69 100 LEU A CA 1
ATOM 834 C C . LEU A 1 100 ? -31.592 0.195 -10.237 1.00 75.69 100 LEU A C 1
ATOM 836 O O . LEU A 1 100 ? -31.936 -0.630 -11.073 1.00 75.69 100 LEU A O 1
ATOM 840 N N . HIS A 1 101 ? -30.651 1.104 -10.494 1.00 73.88 101 HIS A N 1
ATOM 841 C CA . HIS A 1 101 ? -29.884 1.109 -11.736 1.00 73.88 101 HIS A CA 1
ATOM 842 C C . HIS A 1 101 ? -29.004 -0.142 -11.867 1.00 73.88 101 HIS A C 1
ATOM 844 O O . HIS A 1 101 ? -29.007 -0.763 -12.926 1.00 73.88 101 HIS A O 1
ATOM 850 N N . PHE A 1 102 ? -28.290 -0.531 -10.804 1.00 70.56 102 PHE A N 1
ATOM 851 C CA . PHE A 1 102 ? -27.497 -1.762 -10.794 1.00 70.56 102 PHE A CA 1
ATOM 852 C C . PHE A 1 102 ? -28.379 -3.001 -10.910 1.00 70.56 102 PHE A C 1
ATOM 854 O O . PHE A 1 102 ? -28.115 -3.819 -11.772 1.00 70.56 102 PHE A O 1
ATOM 861 N N . LEU A 1 103 ? -29.475 -3.081 -10.155 1.00 75.56 103 LEU A N 1
ATOM 862 C CA . LEU A 1 103 ? -30.430 -4.185 -10.221 1.00 75.56 103 LEU A CA 1
ATOM 863 C C . LEU A 1 103 ? -31.094 -4.295 -11.594 1.00 75.56 103 LEU A C 1
ATOM 865 O O . LEU A 1 103 ? -31.259 -5.398 -12.078 1.00 75.56 103 LEU A O 1
ATOM 869 N N . LYS A 1 104 ? -31.430 -3.182 -12.261 1.00 74.94 104 LYS A N 1
ATOM 870 C CA . LYS A 1 104 ? -31.947 -3.208 -13.642 1.00 74.94 104 LYS A CA 1
ATOM 871 C C . LYS A 1 104 ? -30.896 -3.663 -14.644 1.00 74.94 104 LYS A C 1
ATOM 873 O O . LYS A 1 104 ? -31.221 -4.350 -15.604 1.00 74.94 104 LYS A O 1
ATOM 878 N N . LYS A 1 105 ? -29.645 -3.250 -14.449 1.00 70.56 105 LYS A N 1
ATOM 879 C CA . LYS A 1 105 ? -28.531 -3.675 -15.296 1.00 70.56 105 LYS A CA 1
ATOM 880 C C . LYS A 1 105 ? -28.220 -5.158 -15.088 1.00 70.56 105 LYS A C 1
ATOM 882 O O . LYS A 1 105 ? -27.958 -5.855 -16.061 1.00 70.56 105 LYS A O 1
ATOM 887 N N . ASP A 1 106 ? -28.296 -5.619 -13.846 1.00 65.12 106 ASP A N 1
ATOM 888 C CA . ASP A 1 106 ? -28.151 -7.015 -13.462 1.00 65.12 106 ASP A CA 1
ATOM 889 C C . ASP A 1 106 ? -29.334 -7.834 -13.978 1.00 65.12 106 ASP A C 1
ATOM 891 O O . ASP A 1 106 ? -29.102 -8.871 -14.559 1.00 65.12 106 ASP A O 1
ATOM 895 N N . ASP A 1 107 ? -30.578 -7.365 -13.889 1.00 70.50 107 ASP A N 1
ATOM 896 C CA . ASP A 1 107 ? -31.768 -8.024 -14.452 1.00 70.50 107 ASP A CA 1
ATOM 897 C C . ASP A 1 107 ? -31.690 -8.149 -15.983 1.00 70.50 107 ASP A C 1
ATOM 899 O O . ASP A 1 107 ? -31.945 -9.207 -16.555 1.00 70.50 107 ASP A O 1
ATOM 903 N N . GLN A 1 108 ? -31.219 -7.106 -16.672 1.00 65.62 108 GLN A N 1
ATOM 904 C CA . GLN A 1 108 ? -30.916 -7.170 -18.107 1.00 65.62 108 GLN A CA 1
ATOM 905 C C . GLN A 1 108 ? -29.782 -8.151 -18.421 1.00 65.62 108 GLN A C 1
ATOM 907 O O . GLN A 1 108 ? -29.810 -8.841 -19.435 1.00 65.62 108 GLN A O 1
ATOM 912 N N . TYR A 1 109 ? -28.776 -8.231 -17.556 1.00 59.56 109 TYR A N 1
ATOM 913 C CA . TYR A 1 109 ? -27.691 -9.191 -17.689 1.00 59.56 109 TYR A CA 1
ATOM 914 C C . TYR A 1 109 ? -28.176 -10.622 -17.421 1.00 59.56 109 TYR A C 1
ATOM 916 O O . TYR A 1 109 ? -27.897 -11.500 -18.229 1.00 59.56 109 TYR A O 1
ATOM 924 N N . TYR A 1 110 ? -28.959 -10.846 -16.363 1.00 54.69 110 TYR A N 1
ATOM 925 C CA . TYR A 1 110 ? -29.514 -12.131 -15.942 1.00 54.69 110 TYR A CA 1
ATOM 926 C C . TYR A 1 110 ? -30.579 -12.652 -16.904 1.00 54.69 110 TYR A C 1
ATOM 928 O O . TYR A 1 110 ? -30.558 -13.833 -17.206 1.00 54.69 110 TYR A O 1
ATOM 936 N N . SER A 1 111 ? -31.414 -11.801 -17.500 1.00 55.75 111 SER A N 1
ATOM 937 C CA . SER A 1 111 ? -32.349 -12.206 -18.565 1.00 55.75 111 SER A CA 1
ATOM 938 C C . SER A 1 111 ? -31.63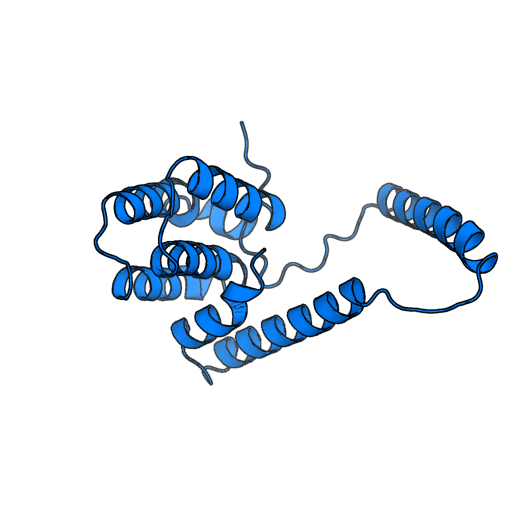0 -12.672 -19.840 1.00 55.75 111 SER A C 1
ATOM 940 O O . SER A 1 111 ? -32.067 -13.618 -20.495 1.00 55.75 111 SER A O 1
ATOM 942 N N . ILE A 1 112 ? -30.475 -12.081 -20.164 1.00 53.88 112 ILE A N 1
ATOM 943 C CA . ILE A 1 112 ? -29.580 -12.570 -21.227 1.00 53.88 112 ILE A CA 1
ATOM 944 C C . ILE A 1 112 ? -28.832 -13.844 -20.772 1.00 53.88 112 ILE A C 1
ATOM 946 O O . ILE A 1 112 ? -28.597 -14.747 -21.574 1.00 53.88 112 ILE A O 1
ATOM 950 N N . TYR A 1 113 ? -28.492 -13.959 -19.489 1.00 46.75 113 TYR A N 1
ATOM 951 C CA . TYR A 1 113 ? -27.772 -15.091 -18.887 1.00 46.75 113 TYR A CA 1
ATOM 952 C C . TYR A 1 113 ? -28.635 -16.346 -18.681 1.00 46.75 113 TYR A C 1
ATOM 954 O O . TYR A 1 113 ? -28.141 -17.451 -18.875 1.00 46.75 113 TYR A O 1
ATOM 962 N N . GLU A 1 114 ? -29.920 -16.215 -18.351 1.00 51.25 114 GLU A N 1
ATOM 963 C CA . GLU A 1 114 ? -30.864 -17.333 -18.198 1.00 51.25 114 GLU A CA 1
ATOM 964 C C . GLU A 1 114 ? -31.130 -18.043 -19.532 1.00 51.25 114 GLU A C 1
ATOM 966 O O . GLU A 1 114 ? -31.426 -19.239 -19.552 1.00 51.25 114 GLU A O 1
ATOM 971 N N . SER A 1 115 ? -30.937 -17.340 -20.656 1.00 53.69 115 SER A N 1
ATOM 972 C CA . SER A 1 115 ? -30.978 -17.931 -21.998 1.00 53.69 115 SER A CA 1
ATOM 973 C C . SER A 1 115 ? -29.752 -18.800 -22.332 1.00 53.69 115 SER A C 1
ATOM 975 O O . SER A 1 115 ? -29.819 -19.622 -23.243 1.00 53.69 115 SER A O 1
ATOM 977 N N . ASN A 1 116 ? -28.658 -18.682 -21.568 1.00 51.06 116 ASN A N 1
ATOM 978 C CA . ASN A 1 116 ? -27.418 -19.442 -21.735 1.00 51.06 116 ASN A CA 1
ATOM 979 C C . ASN A 1 116 ? -27.096 -20.216 -20.447 1.00 51.06 116 ASN A C 1
ATOM 981 O O . ASN A 1 116 ? -26.227 -19.836 -19.661 1.00 51.06 116 ASN A O 1
ATOM 985 N N . LYS A 1 117 ? -27.823 -21.316 -20.222 1.00 47.03 117 LYS A N 1
ATOM 986 C CA . LYS A 1 117 ? -27.563 -22.261 -19.127 1.00 47.03 117 LYS A CA 1
ATOM 987 C C . LYS A 1 117 ? -26.160 -22.866 -19.244 1.00 47.03 117 LYS A C 1
ATOM 989 O O . LYS A 1 117 ? -25.979 -23.838 -19.960 1.00 47.03 117 LYS A O 1
ATOM 994 N N . ASP A 1 118 ? -25.221 -22.310 -18.485 1.00 48.22 118 ASP A N 1
ATOM 995 C CA . ASP A 1 118 ? -24.130 -23.025 -17.816 1.00 48.22 118 ASP A CA 1
ATOM 996 C C . ASP A 1 118 ? -23.552 -22.122 -16.715 1.00 48.22 118 ASP A C 1
ATOM 998 O O . ASP A 1 118 ? -22.847 -21.140 -16.965 1.00 48.22 118 ASP A O 1
ATOM 1002 N N . PHE A 1 119 ? -23.884 -22.432 -15.460 1.00 48.53 119 PHE A N 1
ATOM 1003 C CA . PHE A 1 119 ? -23.410 -21.703 -14.284 1.00 48.53 119 PHE A CA 1
ATOM 1004 C C . PHE A 1 119 ? -21.918 -21.979 -14.056 1.00 48.53 119 PHE A C 1
ATOM 1006 O O . PHE A 1 119 ? -21.529 -22.836 -13.267 1.00 48.53 119 PHE A O 1
ATOM 1013 N N . ASN A 1 120 ? -21.059 -21.207 -14.712 1.00 49.09 120 ASN A N 1
ATOM 1014 C CA . ASN A 1 120 ? -19.673 -21.054 -14.300 1.00 49.09 120 ASN A CA 1
ATOM 1015 C C . ASN A 1 120 ? -19.514 -19.670 -13.680 1.00 49.09 120 ASN A C 1
ATOM 1017 O O . ASN A 1 120 ? -19.411 -18.669 -14.392 1.00 49.09 120 ASN A O 1
ATOM 1021 N N . ILE A 1 121 ? -19.441 -19.606 -12.342 1.00 50.66 121 ILE A N 1
ATOM 1022 C CA . ILE A 1 121 ? -18.770 -18.480 -11.679 1.00 50.66 121 ILE A CA 1
ATOM 1023 C C . ILE A 1 121 ? -17.437 -18.350 -12.398 1.00 50.66 121 ILE A C 1
ATOM 1025 O O . ILE A 1 121 ? -16.624 -19.279 -12.350 1.00 50.66 121 ILE A O 1
ATOM 1029 N N . THR A 1 122 ? -17.245 -17.242 -13.119 1.00 59.09 122 THR A N 1
ATOM 1030 C CA . THR A 1 122 ? -16.006 -17.058 -13.869 1.00 59.09 122 THR A CA 1
ATOM 1031 C C . THR A 1 122 ? -14.856 -17.248 -12.887 1.00 59.09 122 THR A C 1
ATOM 1033 O O . THR A 1 122 ? -14.922 -16.750 -11.761 1.00 59.09 122 THR A O 1
ATOM 1036 N N . LYS A 1 123 ? -13.817 -17.992 -13.276 1.00 61.44 123 LYS A N 1
ATOM 1037 C CA . LYS A 1 123 ? -12.646 -18.253 -12.423 1.00 61.44 123 LYS A CA 1
ATOM 1038 C C . LYS A 1 123 ? -12.175 -16.977 -11.702 1.00 61.44 123 LYS A C 1
ATOM 1040 O O . LYS A 1 123 ? -11.966 -16.978 -10.499 1.00 61.44 123 LYS A O 1
ATOM 1045 N N . LYS A 1 124 ? -12.197 -15.852 -12.422 1.00 56.91 124 LYS A N 1
ATOM 1046 C CA . LYS A 1 124 ? -11.882 -14.504 -11.934 1.00 56.91 124 LYS A CA 1
ATOM 1047 C C . LYS A 1 124 ? -12.730 -14.027 -10.744 1.00 56.91 124 LYS A C 1
ATOM 1049 O O . LYS A 1 124 ? -12.199 -13.347 -9.873 1.00 56.91 124 LYS A O 1
ATOM 1054 N N . CYS A 1 125 ? -14.028 -14.329 -10.700 1.00 57.88 125 CYS A N 1
ATOM 1055 C CA . CYS A 1 125 ? -14.879 -13.983 -9.556 1.00 57.88 125 CYS A CA 1
ATOM 1056 C C . CYS A 1 125 ? -14.558 -14.848 -8.331 1.00 57.88 125 CYS A C 1
ATOM 1058 O O . CYS A 1 125 ? -14.553 -14.334 -7.216 1.00 57.88 125 CYS A O 1
ATOM 1060 N N . ARG A 1 126 ? -14.246 -16.133 -8.539 1.00 60.25 126 ARG A N 1
ATOM 1061 C CA . ARG A 1 126 ? -13.831 -17.046 -7.465 1.00 60.25 126 ARG A CA 1
ATOM 1062 C C . ARG A 1 126 ? -12.489 -16.626 -6.868 1.00 60.25 126 ARG A C 1
ATOM 1064 O O . ARG A 1 126 ? -12.398 -16.453 -5.659 1.00 60.25 126 ARG A O 1
ATOM 1071 N N . ASP A 1 127 ? -11.510 -16.351 -7.727 1.00 67.94 127 ASP A N 1
ATOM 1072 C CA . ASP A 1 127 ? -10.177 -15.896 -7.325 1.00 67.94 127 ASP A CA 1
ATOM 1073 C C . ASP A 1 127 ? -10.256 -14.601 -6.491 1.00 67.94 127 ASP A C 1
ATOM 1075 O O . ASP A 1 127 ? -9.546 -14.454 -5.501 1.00 67.94 127 ASP A O 1
ATOM 1079 N N . ARG A 1 128 ? -11.156 -13.667 -6.843 1.00 69.81 128 ARG A N 1
ATOM 1080 C CA . ARG A 1 128 ? -11.387 -12.441 -6.057 1.00 69.81 128 ARG A CA 1
ATOM 1081 C C . ARG A 1 128 ? -11.941 -12.730 -4.668 1.00 69.81 128 ARG A C 1
ATOM 1083 O O . ARG A 1 128 ? -11.388 -12.228 -3.701 1.00 69.81 128 ARG A O 1
ATOM 1090 N N . ALA A 1 129 ? -12.982 -13.554 -4.567 1.00 67.75 129 ALA A N 1
ATOM 1091 C CA . ALA A 1 129 ? -13.573 -13.903 -3.277 1.00 67.75 129 ALA A CA 1
ATOM 1092 C C . ALA A 1 129 ? -12.561 -14.611 -2.358 1.00 67.75 129 ALA A C 1
ATOM 1094 O O . ALA A 1 129 ? -12.481 -14.314 -1.169 1.00 67.75 129 ALA A O 1
ATOM 1095 N N . GLU A 1 130 ? -11.743 -15.508 -2.914 1.00 73.19 130 GLU A N 1
ATOM 1096 C CA . GLU A 1 130 ? -10.664 -16.163 -2.169 1.00 73.19 130 GLU A CA 1
ATOM 1097 C C . GLU A 1 130 ? -9.589 -15.173 -1.702 1.00 73.19 130 GLU A C 1
ATOM 1099 O O . GLU A 1 130 ? -9.072 -15.302 -0.591 1.00 73.19 130 GLU A O 1
ATOM 1104 N N . ASN A 1 131 ? -9.243 -14.184 -2.528 1.00 78.38 131 ASN A N 1
ATOM 1105 C CA . ASN A 1 131 ? -8.280 -13.146 -2.164 1.00 78.38 131 ASN A CA 1
ATOM 1106 C C . ASN A 1 131 ? -8.832 -12.212 -1.079 1.00 78.38 131 ASN A C 1
ATOM 1108 O O . ASN A 1 131 ? -8.120 -11.932 -0.117 1.00 78.38 131 ASN A O 1
ATOM 1112 N N . ASP A 1 132 ? -10.099 -11.807 -1.173 1.00 76.81 132 ASP A N 1
ATOM 1113 C CA . ASP A 1 132 ? -10.764 -10.994 -0.149 1.00 76.81 132 ASP A CA 1
ATOM 1114 C C . ASP A 1 132 ? -10.778 -11.718 1.206 1.00 76.81 132 ASP A C 1
ATOM 1116 O O . ASP A 1 132 ? -10.477 -11.124 2.241 1.00 76.81 132 ASP A O 1
ATOM 1120 N N . GLU A 1 133 ? -11.048 -13.027 1.212 1.00 77.56 133 GLU A N 1
ATOM 1121 C CA . GLU A 1 133 ? -10.980 -13.846 2.425 1.00 77.56 133 GLU A CA 1
ATOM 1122 C C . GLU A 1 133 ? -9.559 -13.942 2.999 1.00 77.56 133 GLU A C 1
ATOM 1124 O O . GLU A 1 133 ? -9.379 -13.880 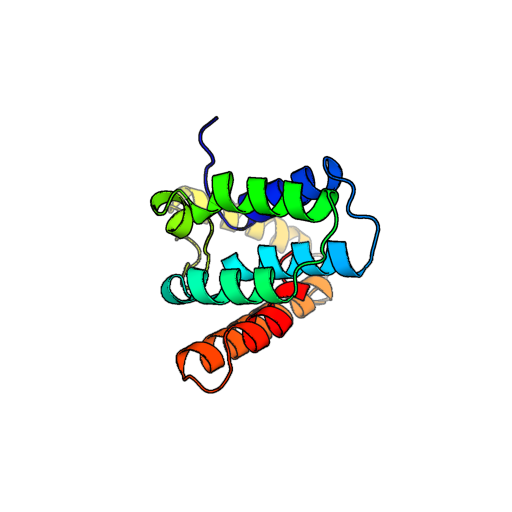4.217 1.00 77.56 133 GLU A O 1
ATOM 1129 N N . LYS A 1 134 ? -8.526 -14.040 2.153 1.00 85.50 134 LYS A N 1
ATOM 1130 C CA . LYS A 1 134 ? -7.125 -14.008 2.613 1.00 85.50 134 LYS A CA 1
ATOM 1131 C C . LYS A 1 134 ? -6.772 -12.666 3.250 1.00 85.50 134 LYS A C 1
ATOM 1133 O O . LYS A 1 134 ? -6.152 -12.663 4.314 1.00 85.50 134 LYS A O 1
ATOM 1138 N N . ILE A 1 135 ? -7.193 -11.554 2.644 1.00 85.19 135 ILE A N 1
ATOM 1139 C CA . ILE A 1 135 ? -6.981 -10.208 3.194 1.00 85.19 135 ILE A CA 1
ATOM 1140 C C . ILE A 1 135 ? -7.662 -10.096 4.559 1.00 85.19 135 ILE A C 1
ATOM 1142 O O . ILE A 1 135 ? -7.002 -9.754 5.539 1.00 85.19 135 ILE A O 1
ATOM 1146 N N . LYS A 1 136 ? -8.947 -10.462 4.659 1.00 85.19 136 LYS A N 1
ATOM 1147 C CA . LYS A 1 136 ? -9.697 -10.415 5.924 1.00 85.19 136 LYS A CA 1
ATOM 1148 C C . LYS A 1 136 ? -9.028 -11.227 7.027 1.00 85.19 136 LYS A C 1
ATOM 1150 O O . 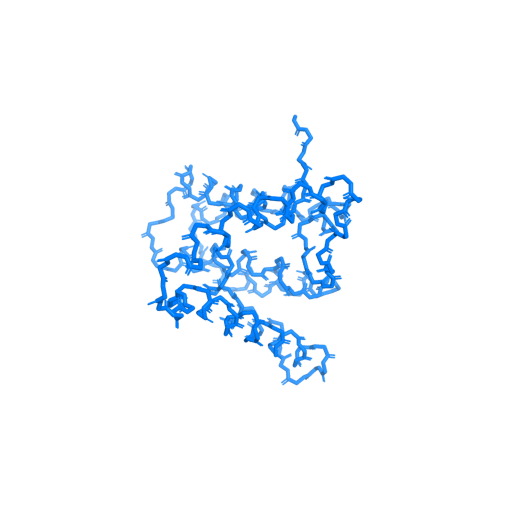LYS A 1 136 ? -8.927 -10.748 8.151 1.00 85.19 136 LYS A O 1
ATOM 1155 N N . ARG A 1 137 ? -8.545 -12.435 6.720 1.00 87.00 137 ARG A N 1
ATOM 1156 C CA . ARG A 1 137 ? -7.841 -13.283 7.697 1.00 87.00 137 ARG A CA 1
ATOM 1157 C C . ARG A 1 137 ? -6.530 -12.660 8.161 1.00 87.00 137 ARG A C 1
ATOM 1159 O O . ARG A 1 137 ? -6.263 -12.666 9.357 1.00 87.00 137 ARG A O 1
ATOM 1166 N N . ALA A 1 138 ? -5.731 -12.120 7.241 1.00 89.62 138 ALA A N 1
ATOM 1167 C CA . ALA A 1 138 ? -4.461 -11.481 7.580 1.00 89.62 138 ALA A CA 1
ATOM 1168 C C . ALA A 1 138 ? -4.669 -10.239 8.459 1.00 89.62 138 ALA A C 1
ATOM 1170 O O . ALA A 1 138 ? -4.011 -10.087 9.486 1.00 89.62 138 ALA A O 1
ATOM 1171 N N . VAL A 1 139 ? -5.636 -9.395 8.094 1.00 88.44 139 VAL A N 1
ATOM 1172 C CA . VAL A 1 139 ? -5.997 -8.191 8.853 1.00 88.44 139 VAL A CA 1
ATOM 1173 C C . VAL A 1 139 ? -6.608 -8.551 10.207 1.00 88.44 139 VAL A C 1
ATOM 1175 O O . VAL A 1 139 ? -6.277 -7.922 11.207 1.00 88.44 139 VAL A O 1
ATOM 1178 N N . GLY A 1 140 ? -7.455 -9.582 10.273 1.00 87.56 140 GLY A N 1
ATOM 1179 C CA . GLY A 1 140 ? -7.995 -10.100 11.533 1.00 87.56 140 GLY A CA 1
ATOM 1180 C C . GLY A 1 140 ? -6.888 -10.583 12.469 1.00 87.56 140 GLY A C 1
ATOM 1181 O O . GLY A 1 140 ? -6.808 -10.139 13.609 1.00 87.56 140 GLY A O 1
ATOM 1182 N N . ALA A 1 141 ? -5.953 -11.387 11.955 1.00 90.88 141 ALA A N 1
ATOM 1183 C CA . ALA A 1 141 ? -4.796 -11.836 12.725 1.00 90.88 141 ALA A CA 1
ATOM 1184 C C . ALA A 1 141 ? -3.922 -10.669 13.217 1.00 90.88 141 ALA A C 1
ATOM 1186 O O . ALA A 1 141 ? -3.338 -10.760 14.296 1.00 90.88 141 ALA A O 1
ATOM 1187 N N . LEU A 1 142 ? -3.827 -9.577 12.449 1.00 91.88 142 LEU A N 1
ATOM 1188 C CA . LEU A 1 142 ? -3.123 -8.368 12.874 1.00 91.88 142 LEU A CA 1
ATOM 1189 C C . LEU A 1 142 ? -3.854 -7.672 14.031 1.00 91.88 142 LEU A C 1
ATOM 1191 O O . LEU A 1 142 ? -3.213 -7.299 15.008 1.00 91.88 142 LEU A O 1
ATOM 1195 N N . LYS A 1 143 ? -5.185 -7.537 13.951 1.00 88.69 143 LYS A N 1
ATOM 1196 C CA . LYS A 1 143 ? -6.010 -6.947 15.024 1.00 88.69 143 LYS A CA 1
ATOM 1197 C C . LYS A 1 143 ? -5.926 -7.744 16.325 1.00 88.69 143 LYS A C 1
ATOM 1199 O O . LYS A 1 143 ? -5.874 -7.156 17.402 1.00 88.69 143 LYS A O 1
ATOM 1204 N N . ASP A 1 144 ? -5.835 -9.064 16.212 1.00 91.44 144 ASP A N 1
ATOM 1205 C CA . ASP A 1 144 ? -5.668 -9.970 17.350 1.00 91.44 144 ASP A CA 1
ATOM 1206 C C . ASP A 1 144 ? -4.222 -10.007 17.885 1.00 91.44 144 ASP A C 1
ATOM 1208 O O . ASP A 1 144 ? -3.933 -10.737 18.830 1.00 91.44 144 ASP A O 1
ATOM 1212 N N . ASN A 1 145 ? -3.299 -9.228 17.301 1.00 89.31 145 ASN A N 1
ATOM 1213 C CA . ASN A 1 145 ? -1.860 -9.227 17.597 1.00 89.31 145 ASN A CA 1
ATOM 1214 C C . ASN A 1 145 ? -1.167 -10.590 17.385 1.00 89.31 145 ASN A C 1
ATOM 1216 O O . ASN A 1 145 ? -0.091 -10.838 17.929 1.00 89.31 145 ASN A O 1
ATOM 1220 N N . ASN A 1 146 ? -1.752 -11.469 16.566 1.00 91.06 146 ASN A N 1
ATOM 1221 C CA . ASN A 1 146 ? -1.190 -12.780 16.228 1.00 91.06 146 ASN A CA 1
ATOM 1222 C C . ASN A 1 146 ? -0.083 -12.692 15.167 1.00 91.06 146 ASN A C 1
ATOM 1224 O O . ASN A 1 146 ? 0.735 -13.603 15.042 1.00 91.06 146 ASN A O 1
ATOM 1228 N N . VAL A 1 147 ? -0.058 -11.612 14.382 1.00 91.81 147 VAL A N 1
ATOM 1229 C CA . VAL A 1 147 ? 0.967 -11.349 13.364 1.00 91.81 147 VAL A CA 1
ATOM 1230 C C . VAL A 1 147 ? 1.466 -9.913 13.455 1.00 91.81 147 VAL A C 1
ATOM 1232 O O . VAL A 1 147 ? 0.755 -9.018 13.903 1.00 91.81 147 VAL A O 1
ATOM 1235 N N . THR A 1 148 ? 2.697 -9.675 13.002 1.00 93.94 148 THR A N 1
ATOM 1236 C CA . THR A 1 148 ? 3.253 -8.319 12.914 1.00 93.94 148 THR A CA 1
ATOM 1237 C C . THR A 1 148 ? 2.685 -7.567 11.709 1.00 93.94 148 THR A C 1
ATOM 1239 O O . THR A 1 148 ? 2.282 -8.177 10.715 1.00 93.94 148 THR A O 1
ATOM 1242 N N . VAL A 1 149 ? 2.723 -6.229 11.749 1.00 92.00 149 VAL A N 1
ATOM 1243 C CA . VAL A 1 149 ? 2.293 -5.375 10.623 1.00 92.00 149 VAL A CA 1
ATOM 1244 C C . VAL A 1 149 ? 3.040 -5.730 9.338 1.00 92.00 149 VAL A C 1
ATOM 1246 O O . VAL A 1 149 ? 2.426 -5.852 8.282 1.00 92.00 149 VAL A O 1
ATOM 1249 N N . GLY A 1 150 ? 4.351 -5.969 9.433 1.00 89.62 150 GLY A N 1
ATOM 1250 C CA . GLY A 1 150 ? 5.161 -6.397 8.294 1.00 89.62 150 GLY A CA 1
ATOM 1251 C C . GLY A 1 150 ? 4.685 -7.724 7.702 1.00 89.62 150 GLY A C 1
ATOM 1252 O O . GLY A 1 150 ? 4.495 -7.822 6.495 1.00 89.62 150 GLY A O 1
ATOM 1253 N N . HIS A 1 151 ? 4.406 -8.727 8.541 1.00 89.88 151 HIS A N 1
ATOM 1254 C CA . HIS A 1 151 ? 3.898 -10.017 8.068 1.00 89.88 151 HIS A CA 1
ATOM 1255 C C . HIS A 1 151 ? 2.518 -9.890 7.407 1.00 89.88 151 HIS A C 1
ATOM 1257 O O . HIS A 1 151 ? 2.279 -10.483 6.357 1.00 89.88 151 HIS A O 1
ATOM 1263 N N . CYS A 1 152 ? 1.632 -9.067 7.973 1.00 91.50 152 CYS A N 1
ATOM 1264 C CA . CYS A 1 152 ? 0.344 -8.757 7.358 1.00 91.50 152 CYS A CA 1
ATOM 1265 C C . CYS A 1 152 ? 0.524 -8.096 5.982 1.00 91.50 152 CYS A C 1
ATOM 1267 O O . CYS A 1 152 ? -0.114 -8.513 5.017 1.00 91.50 152 CYS A O 1
ATOM 1269 N N . LEU A 1 153 ? 1.414 -7.104 5.871 1.00 90.50 153 LEU A N 1
ATOM 1270 C CA . LEU A 1 153 ? 1.695 -6.394 4.620 1.00 90.50 153 LEU A CA 1
ATOM 1271 C C . LEU A 1 153 ? 2.208 -7.320 3.514 1.00 90.50 153 LEU A C 1
ATOM 1273 O O . LEU A 1 153 ? 1.771 -7.221 2.367 1.00 90.50 153 LEU A O 1
ATOM 1277 N N . GLU A 1 154 ? 3.083 -8.260 3.855 1.00 91.50 154 GLU A N 1
ATOM 1278 C CA . GLU A 1 154 ? 3.585 -9.259 2.908 1.00 91.50 154 GLU A CA 1
ATOM 1279 C C . GLU A 1 154 ? 2.469 -10.169 2.374 1.00 91.50 154 GLU A C 1
ATOM 1281 O O . GLU A 1 154 ? 2.486 -10.539 1.202 1.00 91.50 154 GLU A O 1
ATOM 1286 N N . ILE A 1 155 ? 1.458 -10.479 3.195 1.00 89.06 155 ILE A N 1
ATOM 1287 C CA . ILE A 1 155 ? 0.305 -11.289 2.778 1.00 89.06 155 ILE A CA 1
ATOM 1288 C C . ILE A 1 155 ? -0.667 -10.486 1.907 1.00 89.06 155 ILE A C 1
ATOM 1290 O O . ILE A 1 155 ? -1.187 -11.031 0.937 1.00 89.06 155 ILE A O 1
ATOM 1294 N N . VAL A 1 156 ? -0.942 -9.220 2.240 1.00 88.38 156 VAL A N 1
ATOM 1295 C CA . VAL A 1 156 ? -1.977 -8.429 1.544 1.00 88.38 156 VAL A CA 1
ATOM 1296 C C . VAL A 1 156 ? -1.470 -7.732 0.281 1.00 88.38 156 VAL A C 1
ATOM 1298 O O . VAL A 1 156 ? -2.241 -7.526 -0.654 1.00 88.38 156 VAL A O 1
ATOM 1301 N N . SER A 1 157 ? -0.179 -7.397 0.215 1.00 86.75 157 SER A N 1
ATOM 1302 C CA . SER A 1 157 ? 0.417 -6.661 -0.909 1.00 86.75 157 SER A CA 1
ATOM 1303 C C . SER A 1 157 ? 0.233 -7.296 -2.296 1.00 86.75 157 SER A C 1
ATOM 1305 O O . SER A 1 157 ? -0.002 -6.544 -3.245 1.00 86.75 157 SER A O 1
ATOM 1307 N N . PRO A 1 158 ? 0.241 -8.636 -2.475 1.00 85.88 158 PRO A N 1
ATOM 1308 C CA . PRO A 1 158 ? 0.003 -9.241 -3.785 1.00 85.88 158 PRO A CA 1
ATOM 1309 C C . PRO A 1 158 ? -1.414 -8.996 -4.318 1.00 85.88 158 PRO A C 1
ATOM 1311 O O . PRO A 1 158 ? -1.652 -9.150 -5.514 1.00 85.88 158 PRO A O 1
ATOM 1314 N N . PHE A 1 159 ? -2.352 -8.627 -3.443 1.00 81.75 159 PHE A N 1
ATOM 1315 C CA . PHE A 1 159 ? -3.760 -8.411 -3.769 1.00 81.75 159 PHE A CA 1
ATOM 1316 C C . PHE A 1 159 ? -4.126 -6.928 -3.893 1.00 81.75 159 PHE A C 1
ATOM 1318 O O . PHE A 1 159 ? -5.288 -6.600 -4.119 1.00 81.75 159 PHE A O 1
ATOM 1325 N N . ALA A 1 160 ? -3.155 -6.022 -3.765 1.00 71.31 160 ALA A N 1
ATOM 1326 C CA . ALA A 1 160 ? -3.391 -4.584 -3.793 1.00 71.31 160 ALA A CA 1
ATOM 1327 C C . ALA A 1 160 ? -3.605 -3.997 -5.214 1.00 71.31 160 ALA A C 1
ATOM 1329 O O . ALA A 1 160 ? -3.495 -2.786 -5.387 1.00 71.31 160 ALA A O 1
ATOM 1330 N N . TYR A 1 161 ? -3.929 -4.819 -6.227 1.00 62.50 161 TYR A N 1
ATOM 1331 C CA . TYR A 1 161 ? -4.050 -4.423 -7.644 1.00 62.50 161 TYR A CA 1
ATOM 1332 C C . TYR A 1 161 ? -5.342 -4.894 -8.322 1.00 62.50 161 TYR A C 1
ATOM 1334 O O . TYR A 1 161 ? -5.762 -6.053 -8.103 1.00 62.50 161 TYR A O 1
#